Protein AF-A0A6H9S1Q8-F1 (afdb_monomer_lite)

Organism: NCBI:txid191390

Sequence (153 aa):
HRLYNQQLEKQGFEVKKYEREIEKDLDALRAKLSLHAQLSLAAAFEHVTAVTSRIALRSGGLLSTSASPQTRLWRWHCAEEVAHQHVTTDLLQALGVPYWQRIFYFLAASALMTFDVLRHLHGFARLDVARGRVSTRQLGRATGRLLLRDGAN

Secondary structure (DSSP, 8-state):
-HHHHHHHHHTT--HHHHHHHHHHHHHHHHHHS-HHHHHHHHHHHHHHHHHHHHHHHSTTSTT-S---HHHHHHHHHHHHHHHHHHHHHHHHHHTT--HHHHHHHHHHHHHHHHHHHHHHHHHHHHHHHHTTSS-HHHHHHHHHHHHHGGG--

Structure (mmCIF, N/CA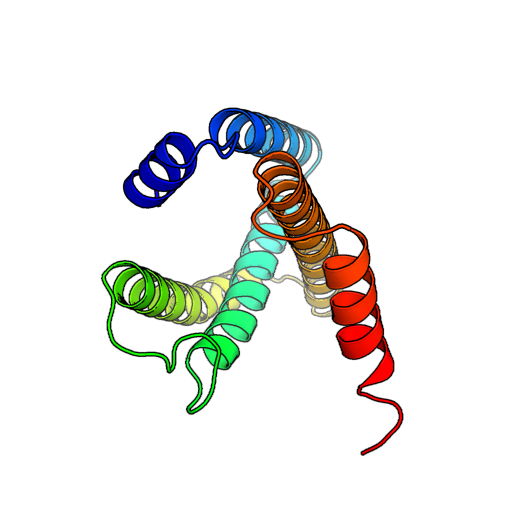/C/O backbone):
data_AF-A0A6H9S1Q8-F1
#
_entry.id   AF-A0A6H9S1Q8-F1
#
loop_
_atom_site.group_PDB
_atom_site.id
_atom_site.type_symbol
_atom_site.label_atom_id
_atom_site.label_alt_id
_atom_site.label_comp_id
_atom_site.label_asym_id
_atom_site.label_entity_id
_atom_site.label_seq_id
_atom_site.pdbx_PDB_ins_code
_atom_site.Cartn_x
_atom_site.Cartn_y
_atom_site.Cartn_z
_atom_site.occupancy
_atom_site.B_iso_or_equiv
_atom_site.auth_seq_id
_atom_site.auth_comp_id
_atom_site.auth_asym_id
_atom_site.auth_atom_id
_atom_site.pdbx_PDB_model_num
ATOM 1 N N . HIS A 1 1 ? -6.986 10.611 1.318 1.00 73.81 1 HIS A N 1
ATOM 2 C CA . HIS A 1 1 ? -6.276 9.926 2.428 1.00 73.81 1 HIS A CA 1
ATOM 3 C C . HIS A 1 1 ? -6.116 10.753 3.712 1.00 73.81 1 HIS A C 1
ATOM 5 O O . HIS A 1 1 ? -6.559 10.279 4.747 1.00 73.81 1 HIS A O 1
ATOM 11 N N . ARG A 1 2 ? -5.583 11.991 3.710 1.00 84.25 2 ARG A N 1
ATOM 12 C CA . ARG A 1 2 ? -5.302 12.745 4.966 1.00 84.25 2 ARG A CA 1
ATOM 13 C C . ARG A 1 2 ? -6.483 12.882 5.942 1.00 84.25 2 ARG A C 1
ATOM 15 O O . ARG A 1 2 ? -6.320 12.629 7.128 1.00 84.25 2 ARG A O 1
ATOM 22 N N . LEU A 1 3 ? -7.677 13.239 5.456 1.00 85.12 3 LEU A N 1
ATOM 23 C CA . LEU A 1 3 ? -8.876 13.344 6.306 1.00 85.12 3 LEU A CA 1
ATOM 24 C C . LEU A 1 3 ? -9.277 11.995 6.929 1.00 85.12 3 LEU A C 1
ATOM 26 O O . LEU A 1 3 ? -9.728 11.948 8.069 1.00 85.12 3 LEU A O 1
ATOM 30 N N . TYR A 1 4 ? -9.085 10.897 6.194 1.00 85.75 4 TYR A N 1
ATOM 31 C CA . TYR A 1 4 ? -9.333 9.543 6.689 1.00 85.75 4 TYR A CA 1
ATOM 32 C C . TYR A 1 4 ? -8.342 9.170 7.799 1.00 85.75 4 TYR A C 1
ATOM 34 O O . TYR A 1 4 ? -8.756 8.726 8.867 1.00 85.75 4 TYR A O 1
ATOM 42 N N . ASN A 1 5 ? -7.057 9.464 7.593 1.00 89.56 5 ASN A N 1
ATOM 43 C CA . ASN A 1 5 ? -6.001 9.263 8.586 1.00 89.56 5 ASN A CA 1
ATOM 44 C C . ASN A 1 5 ? -6.268 10.073 9.863 1.00 89.56 5 ASN A C 1
ATOM 46 O O . ASN A 1 5 ? -6.259 9.526 10.960 1.00 89.56 5 ASN A O 1
ATOM 50 N N . GLN A 1 6 ? -6.628 11.352 9.741 1.00 89.31 6 GLN A N 1
ATOM 51 C CA . GLN A 1 6 ? -7.008 12.179 10.894 1.00 89.31 6 GLN A CA 1
ATOM 52 C C . GLN A 1 6 ? -8.207 11.608 11.663 1.00 89.31 6 GLN A C 1
ATOM 54 O O . GLN A 1 6 ? -8.267 11.709 12.889 1.00 89.31 6 GLN A O 1
ATOM 59 N N . GLN A 1 7 ? -9.170 11.007 10.961 1.00 89.06 7 GLN A N 1
ATOM 60 C CA . GLN A 1 7 ? -10.321 10.373 11.596 1.00 89.06 7 GLN A CA 1
ATOM 61 C C . GLN A 1 7 ? -9.934 9.091 12.347 1.00 89.06 7 GLN A C 1
ATOM 63 O O . GLN A 1 7 ? -10.452 8.861 13.439 1.00 89.06 7 GLN A O 1
ATOM 68 N N . LEU A 1 8 ? -9.021 8.280 11.806 1.00 89.56 8 LEU A N 1
ATOM 69 C CA . LEU A 1 8 ? -8.475 7.108 12.500 1.00 89.56 8 LEU A CA 1
ATOM 70 C C . LEU A 1 8 ? -7.670 7.503 13.746 1.00 89.56 8 LEU A C 1
ATOM 72 O O . LEU A 1 8 ? -7.824 6.883 14.798 1.00 89.56 8 LEU A O 1
ATOM 76 N N . GLU A 1 9 ? -6.892 8.584 13.665 1.00 91.31 9 GLU A N 1
ATOM 77 C CA . GLU A 1 9 ? -6.142 9.125 14.804 1.00 91.31 9 GLU A CA 1
ATOM 78 C C . GLU A 1 9 ? -7.089 9.561 15.936 1.00 91.31 9 GLU A C 1
ATOM 80 O O . GLU A 1 9 ? -6.886 9.215 17.097 1.00 91.31 9 GLU A O 1
ATOM 85 N N . LYS A 1 10 ? -8.199 10.241 15.607 1.00 91.44 10 LYS A N 1
ATOM 86 C CA . LYS A 1 10 ? -9.254 10.593 16.582 1.00 91.44 10 LYS A CA 1
ATOM 87 C C . LYS A 1 10 ? -9.907 9.367 17.216 1.00 91.44 10 LYS A C 1
ATOM 89 O O . LYS A 1 10 ? -10.365 9.421 18.354 1.00 91.44 10 LYS A O 1
ATOM 94 N N . GLN A 1 11 ? -9.945 8.251 16.493 1.00 89.25 11 GLN A N 1
ATOM 95 C CA . GLN A 1 11 ? -10.394 6.968 17.022 1.00 89.25 11 GLN A CA 1
ATOM 96 C C . GLN A 1 11 ? -9.306 6.270 17.847 1.00 89.25 11 GLN A C 1
ATOM 98 O O . GLN A 1 11 ? -9.554 5.173 18.333 1.00 89.25 11 GLN A O 1
ATOM 103 N N . GLY A 1 12 ? -8.150 6.894 18.081 1.00 88.31 12 GLY A N 1
ATOM 104 C CA . GLY A 1 12 ? -7.041 6.406 18.902 1.00 88.31 12 GLY A CA 1
ATOM 105 C C . GLY A 1 12 ? -6.184 5.329 18.249 1.00 88.31 12 GLY A C 1
ATOM 106 O O . GLY A 1 12 ? -5.526 4.578 18.963 1.00 88.31 12 GLY A O 1
ATOM 107 N N . PHE A 1 13 ? -6.211 5.232 16.920 1.00 90.12 13 PHE A N 1
ATOM 108 C CA . PHE A 1 13 ? -5.201 4.484 16.180 1.00 90.12 13 PHE A CA 1
ATOM 109 C C . PHE A 1 13 ? -3.935 5.336 16.048 1.00 90.12 13 PHE A C 1
A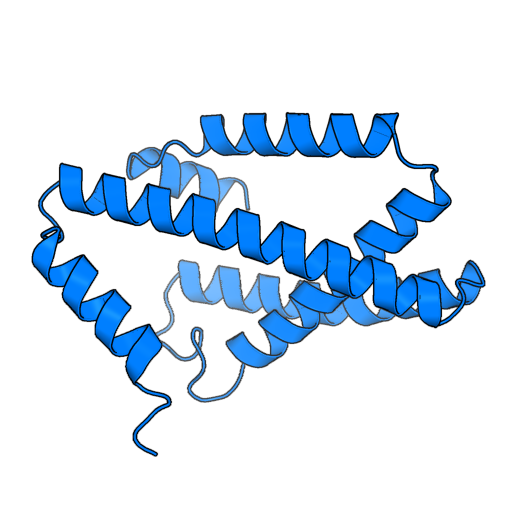TOM 111 O O . PHE A 1 13 ? -4.037 6.536 15.824 1.00 90.12 13 PHE A O 1
ATOM 118 N N . GLU A 1 14 ? -2.752 4.735 16.177 1.00 89.12 14 GLU A N 1
ATOM 119 C CA . GLU A 1 14 ? -1.465 5.447 16.116 1.00 89.12 14 GLU A CA 1
ATOM 120 C C . GLU A 1 14 ? -1.044 5.753 14.661 1.00 89.12 14 GLU A C 1
ATOM 122 O O . GLU A 1 14 ? 0.027 5.339 14.213 1.00 89.12 14 GLU A O 1
ATOM 127 N N . VAL A 1 15 ? -1.871 6.459 13.884 1.00 91.00 15 VAL A N 1
ATOM 128 C CA . VAL A 1 15 ? -1.641 6.691 12.445 1.00 91.00 15 VAL A CA 1
ATOM 129 C C . VAL A 1 15 ? -0.308 7.389 12.206 1.00 91.00 15 VAL A C 1
ATOM 131 O O . VAL A 1 15 ? 0.467 6.944 11.366 1.00 91.00 15 VAL A O 1
ATOM 134 N N . 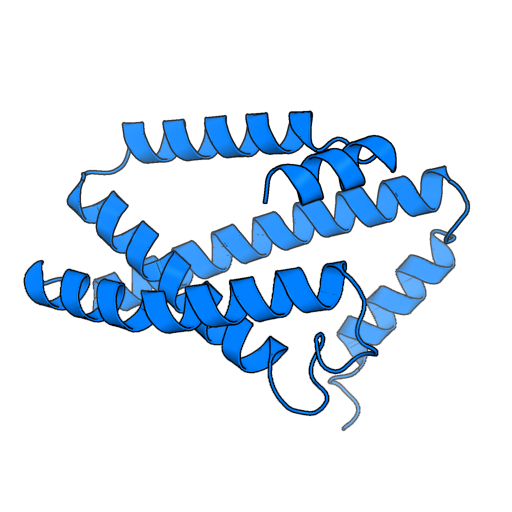LYS A 1 16 ? 0.020 8.416 12.999 1.00 90.75 16 LYS A N 1
ATOM 135 C CA . LYS A 1 16 ? 1.291 9.154 12.854 1.00 90.75 16 LYS A CA 1
ATOM 136 C C . LYS A 1 16 ? 2.531 8.285 13.045 1.00 90.75 16 LYS A C 1
ATOM 138 O O . LYS A 1 16 ? 3.587 8.565 12.482 1.00 90.75 16 LYS A O 1
ATOM 143 N N . LYS A 1 17 ? 2.446 7.263 13.897 1.00 90.62 17 LYS A N 1
ATOM 144 C CA . LYS A 1 17 ? 3.547 6.316 14.085 1.00 90.62 17 LYS A CA 1
ATOM 145 C C . LYS A 1 17 ? 3.742 5.497 12.815 1.00 90.62 17 LYS A C 1
ATOM 147 O O . LYS A 1 17 ? 4.868 5.389 12.346 1.00 90.62 17 LYS A O 1
ATOM 152 N N . TYR A 1 18 ? 2.649 5.000 12.248 1.00 89.44 18 TYR A N 1
ATOM 153 C CA . TYR A 1 18 ? 2.676 4.224 11.018 1.00 89.44 18 TYR A CA 1
ATOM 154 C C . TYR A 1 18 ? 3.098 5.038 9.796 1.00 89.44 18 TYR A C 1
ATOM 156 O O . TYR A 1 18 ? 3.889 4.540 9.006 1.00 89.44 18 TYR A O 1
ATOM 164 N N . GLU A 1 19 ? 2.672 6.298 9.679 1.00 90.31 19 GLU A N 1
ATOM 165 C CA . GLU A 1 19 ? 3.149 7.207 8.627 1.00 90.31 19 GLU A CA 1
ATOM 166 C C . GLU A 1 19 ? 4.678 7.362 8.679 1.00 90.31 19 GLU A C 1
ATOM 168 O O . GLU A 1 19 ? 5.337 7.189 7.659 1.00 90.31 19 GLU A O 1
ATOM 173 N N . ARG A 1 20 ? 5.263 7.563 9.870 1.00 92.38 20 ARG A N 1
ATOM 174 C CA . ARG A 1 20 ? 6.728 7.655 10.034 1.00 92.38 20 ARG A CA 1
ATOM 175 C C . ARG A 1 20 ? 7.465 6.353 9.718 1.00 92.38 20 ARG A C 1
ATOM 177 O O . ARG A 1 20 ? 8.572 6.393 9.189 1.00 92.38 20 ARG A O 1
ATOM 184 N N . GLU A 1 21 ? 6.895 5.207 10.087 1.00 90.50 21 GLU A N 1
ATOM 185 C CA . GLU A 1 21 ? 7.466 3.895 9.749 1.00 90.50 21 GLU A CA 1
ATOM 186 C C . GLU A 1 21 ? 7.486 3.695 8.226 1.00 90.50 21 GLU A C 1
ATOM 188 O O . GLU A 1 21 ? 8.529 3.358 7.672 1.00 90.50 21 GLU A O 1
ATOM 193 N N . ILE A 1 22 ? 6.377 4.007 7.549 1.00 90.00 22 ILE A N 1
ATOM 194 C CA . ILE A 1 22 ? 6.260 3.918 6.088 1.00 90.00 22 ILE A CA 1
ATOM 195 C C . ILE A 1 22 ? 7.229 4.885 5.397 1.00 90.00 22 ILE A C 1
ATOM 197 O O . ILE A 1 22 ? 7.910 4.491 4.455 1.00 90.00 22 ILE A O 1
ATOM 201 N N . GLU A 1 23 ? 7.334 6.134 5.860 1.00 91.88 23 GLU A N 1
ATOM 202 C CA . GLU A 1 23 ? 8.291 7.112 5.319 1.00 91.88 23 GLU A CA 1
ATOM 203 C C . GLU A 1 23 ? 9.731 6.598 5.412 1.00 91.88 23 GLU A C 1
ATOM 205 O O . GLU A 1 23 ? 10.469 6.634 4.427 1.00 91.88 23 GLU A O 1
ATOM 210 N N . LYS A 1 24 ? 10.110 6.030 6.562 1.00 93.69 24 LYS A N 1
ATOM 211 C CA . LYS A 1 24 ? 11.435 5.438 6.759 1.00 93.69 24 LYS A CA 1
ATOM 212 C C . LYS A 1 24 ? 11.691 4.263 5.811 1.00 93.69 24 LYS A C 1
ATOM 214 O O . LYS A 1 24 ? 12.790 4.156 5.261 1.00 93.69 24 LYS A O 1
ATOM 219 N N . ASP A 1 25 ? 10.706 3.390 5.621 1.00 89.38 25 ASP A N 1
ATOM 220 C CA . ASP A 1 25 ? 10.822 2.250 4.708 1.00 89.38 25 ASP A CA 1
ATOM 221 C C . ASP A 1 25 ? 10.957 2.720 3.250 1.00 89.38 25 ASP A C 1
ATOM 223 O O . ASP A 1 25 ? 11.807 2.217 2.509 1.00 89.38 25 ASP A O 1
ATOM 227 N N . LEU A 1 26 ? 10.192 3.742 2.849 1.00 90.00 26 LEU A N 1
ATOM 228 C CA . LEU A 1 26 ? 10.284 4.358 1.524 1.00 90.00 26 LEU A CA 1
ATOM 229 C C . LEU A 1 26 ? 11.644 5.021 1.287 1.00 90.00 26 LEU A C 1
ATOM 231 O O . LEU A 1 26 ? 12.225 4.845 0.216 1.00 90.00 26 LEU A O 1
ATOM 235 N N . ASP A 1 27 ? 12.181 5.743 2.267 1.00 94.06 27 ASP A N 1
ATOM 236 C CA . ASP A 1 27 ? 13.497 6.375 2.150 1.00 94.06 27 ASP A CA 1
ATOM 237 C C . ASP A 1 27 ? 14.616 5.333 2.059 1.00 94.06 27 ASP A C 1
ATOM 239 O O . ASP A 1 27 ? 15.532 5.465 1.243 1.00 94.06 27 ASP A O 1
ATOM 243 N N . ALA A 1 28 ? 14.509 4.236 2.813 1.00 92.75 28 ALA A N 1
ATOM 244 C CA . ALA A 1 28 ? 15.435 3.116 2.703 1.00 92.75 28 ALA A CA 1
ATOM 245 C C . ALA A 1 28 ? 15.374 2.443 1.320 1.00 92.75 28 ALA A C 1
ATOM 247 O O . ALA A 1 28 ? 16.418 2.076 0.774 1.00 92.75 28 ALA A O 1
ATOM 248 N N . LEU A 1 29 ? 14.179 2.290 0.737 1.00 91.06 29 LEU A N 1
ATOM 249 C CA . LEU A 1 29 ? 14.010 1.775 -0.625 1.00 91.06 29 LEU A CA 1
ATOM 250 C C . LEU A 1 29 ? 14.616 2.731 -1.658 1.00 91.06 29 LEU A C 1
ATOM 252 O O . LEU A 1 29 ? 15.383 2.290 -2.512 1.00 91.06 29 LEU A O 1
ATOM 256 N N . ARG A 1 30 ? 14.344 4.037 -1.553 1.00 91.81 30 ARG A N 1
ATOM 257 C CA . ARG A 1 30 ? 14.889 5.067 -2.456 1.00 91.81 30 ARG A CA 1
ATOM 258 C C . ARG A 1 30 ? 16.412 5.129 -2.426 1.00 91.81 30 ARG A C 1
ATOM 260 O O . ARG A 1 30 ? 17.028 5.280 -3.474 1.00 91.81 30 ARG A O 1
ATOM 267 N N . ALA A 1 31 ? 17.016 4.982 -1.249 1.00 94.44 31 ALA A N 1
ATOM 268 C CA . ALA A 1 31 ? 18.468 4.998 -1.096 1.00 94.44 31 ALA A CA 1
ATOM 269 C C . ALA A 1 31 ? 19.155 3.750 -1.682 1.00 94.44 31 ALA A C 1
ATOM 271 O O . ALA A 1 31 ? 20.323 3.814 -2.059 1.00 94.44 31 ALA A O 1
ATOM 272 N N . LYS A 1 32 ? 18.455 2.607 -1.742 1.00 94.50 32 LYS A N 1
ATOM 273 C CA . LYS A 1 32 ? 19.022 1.316 -2.177 1.00 94.50 32 LYS A CA 1
ATOM 274 C C . LYS A 1 32 ? 18.704 0.954 -3.625 1.00 94.50 32 LYS A C 1
ATOM 276 O O . LYS A 1 32 ? 19.459 0.209 -4.244 1.00 94.50 32 LYS A O 1
ATOM 281 N N . LEU A 1 33 ? 17.569 1.411 -4.147 1.00 94.50 33 LEU A N 1
ATOM 282 C CA . LEU A 1 33 ? 17.077 1.036 -5.468 1.00 94.50 33 LEU A CA 1
ATOM 283 C C . LEU A 1 33 ? 17.458 2.081 -6.515 1.00 94.50 33 LEU A C 1
ATOM 285 O O . LEU A 1 33 ? 17.295 3.281 -6.304 1.00 94.50 33 LEU A O 1
ATOM 289 N N . SER A 1 34 ? 17.886 1.620 -7.690 1.00 95.31 34 SER A N 1
ATOM 290 C CA . SER A 1 34 ? 18.021 2.490 -8.862 1.00 95.31 34 SER A CA 1
ATOM 291 C C . SER A 1 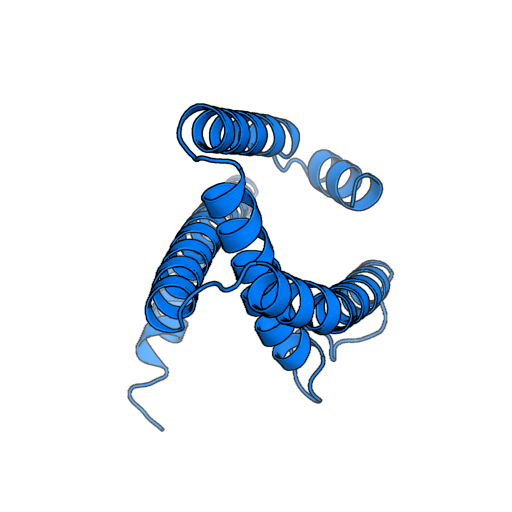34 ? 16.662 3.073 -9.264 1.00 95.31 34 SER A C 1
ATOM 293 O O . SER A 1 34 ? 15.620 2.487 -8.968 1.00 95.31 34 SER A O 1
ATOM 295 N N . LEU A 1 35 ? 16.650 4.188 -10.000 1.00 92.50 35 LEU A N 1
ATOM 296 C CA . LEU A 1 35 ? 15.404 4.786 -10.496 1.00 92.50 35 LEU A CA 1
ATOM 297 C C . LEU A 1 35 ? 14.551 3.774 -11.281 1.00 92.50 35 LEU A C 1
ATOM 299 O O . LEU A 1 35 ? 13.345 3.697 -11.081 1.00 92.50 35 LEU A O 1
ATOM 303 N N . HIS A 1 36 ? 15.182 2.942 -12.113 1.00 93.00 36 HIS A N 1
ATOM 304 C CA . HIS A 1 36 ? 14.491 1.890 -12.862 1.00 93.00 36 HIS A CA 1
ATOM 305 C C . HIS A 1 36 ? 13.802 0.880 -11.928 1.00 93.00 36 HIS A C 1
ATOM 307 O O . HIS A 1 36 ? 12.647 0.512 -12.147 1.00 93.00 36 HIS A O 1
ATOM 313 N N . ALA A 1 37 ? 14.485 0.457 -10.860 1.00 94.25 37 ALA A N 1
ATOM 314 C CA . ALA A 1 37 ? 13.922 -0.451 -9.866 1.00 94.25 37 ALA A CA 1
ATOM 315 C C . ALA A 1 37 ? 12.797 0.209 -9.051 1.00 94.25 37 ALA A C 1
ATOM 317 O O . ALA A 1 37 ? 11.791 -0.441 -8.776 1.00 94.25 37 ALA A O 1
ATOM 318 N N . GLN A 1 38 ? 12.928 1.495 -8.711 1.00 94.75 38 GLN A N 1
ATOM 319 C CA . GLN A 1 38 ? 11.880 2.261 -8.029 1.00 94.75 38 GLN A CA 1
ATOM 320 C C . GLN A 1 38 ? 10.616 2.368 -8.889 1.00 94.75 38 GLN A C 1
ATOM 322 O O . GLN A 1 38 ? 9.527 2.079 -8.403 1.00 94.75 38 GLN A O 1
ATOM 327 N N . LEU A 1 39 ? 10.760 2.716 -10.171 1.00 94.19 39 LEU A N 1
ATOM 328 C CA . LEU A 1 39 ? 9.639 2.796 -11.112 1.00 94.19 39 LEU A CA 1
ATOM 329 C C . LEU A 1 39 ? 8.992 1.427 -11.339 1.00 94.19 39 LEU A C 1
ATOM 331 O O . LEU A 1 39 ? 7.769 1.329 -11.372 1.00 94.19 39 LEU A O 1
ATOM 335 N N . SER A 1 40 ? 9.794 0.363 -11.433 1.00 95.25 40 SER A N 1
ATOM 336 C CA . SER A 1 40 ? 9.276 -1.001 -11.589 1.00 95.25 40 SER A CA 1
ATOM 337 C C . SER A 1 40 ? 8.502 -1.469 -10.356 1.00 95.25 40 SER A C 1
ATOM 339 O O . SER A 1 40 ? 7.442 -2.078 -10.487 1.00 95.25 40 SER A O 1
ATOM 341 N N . LEU A 1 41 ? 8.999 -1.153 -9.157 1.00 95.31 41 LEU A N 1
ATOM 342 C CA . LEU A 1 41 ? 8.320 -1.464 -7.904 1.00 95.31 41 LEU A CA 1
ATOM 343 C C . LEU A 1 41 ? 7.039 -0.634 -7.728 1.00 95.31 41 LEU A C 1
ATOM 345 O O . LEU A 1 41 ? 6.017 -1.186 -7.333 1.00 95.31 41 LEU A O 1
ATOM 349 N N . ALA A 1 42 ? 7.060 0.660 -8.064 1.00 94.69 42 ALA A N 1
ATOM 350 C CA . ALA A 1 42 ? 5.871 1.514 -8.045 1.00 94.69 42 ALA A CA 1
ATOM 351 C C . ALA A 1 42 ? 4.800 0.998 -9.018 1.00 94.69 42 ALA A C 1
ATOM 353 O O . ALA A 1 42 ? 3.650 0.814 -8.632 1.00 94.69 42 ALA A O 1
ATOM 354 N N . ALA A 1 43 ? 5.198 0.657 -10.248 1.00 95.19 43 ALA A N 1
ATOM 355 C CA . ALA A 1 43 ? 4.305 0.059 -11.233 1.00 95.19 43 ALA A CA 1
ATOM 356 C C . ALA A 1 43 ? 3.698 -1.268 -10.752 1.00 95.19 43 ALA A C 1
ATOM 358 O O . ALA A 1 43 ? 2.523 -1.544 -10.995 1.00 95.19 43 ALA A O 1
ATOM 359 N N . ALA A 1 44 ? 4.488 -2.079 -10.044 1.00 95.31 44 ALA A N 1
ATOM 360 C CA . ALA A 1 44 ? 4.012 -3.309 -9.434 1.00 95.31 44 ALA A CA 1
ATOM 361 C C . ALA A 1 44 ? 2.994 -3.054 -8.311 1.00 95.31 44 ALA A C 1
ATOM 363 O O . ALA A 1 44 ? 1.976 -3.741 -8.284 1.00 95.31 44 ALA A O 1
ATOM 364 N N . PHE A 1 45 ? 3.215 -2.070 -7.429 1.00 95.50 45 PHE A N 1
ATOM 365 C CA . PHE A 1 45 ? 2.241 -1.704 -6.393 1.00 95.50 45 PHE A CA 1
ATOM 366 C C . PHE A 1 45 ? 0.890 -1.316 -6.995 1.00 95.50 45 PHE A C 1
ATOM 368 O O . PHE A 1 45 ? -0.112 -1.921 -6.623 1.00 95.50 45 PHE A O 1
ATOM 375 N N . GLU A 1 46 ? 0.884 -0.420 -7.981 1.00 95.19 46 GLU A N 1
ATOM 376 C CA . GLU A 1 46 ? -0.327 0.007 -8.702 1.00 95.19 46 GLU A CA 1
ATOM 377 C C . GLU A 1 46 ? -1.045 -1.179 -9.373 1.00 95.19 46 GLU A C 1
ATOM 379 O O . GLU A 1 46 ? -2.271 -1.251 -9.435 1.00 95.19 46 GLU A O 1
ATOM 384 N N . HIS A 1 47 ? -0.297 -2.178 -9.857 1.00 94.31 47 HIS A N 1
ATOM 385 C CA . HIS A 1 47 ? -0.906 -3.387 -10.410 1.00 94.31 47 HIS A CA 1
ATOM 386 C C . HIS A 1 47 ? -1.598 -4.233 -9.329 1.00 94.31 47 HIS A C 1
ATOM 388 O O . HIS A 1 47 ? -2.720 -4.707 -9.531 1.00 94.31 47 HIS A O 1
ATOM 394 N N . VAL A 1 48 ? -0.955 -4.434 -8.173 1.00 95.19 48 VAL A N 1
ATOM 395 C CA . VAL A 1 48 ? -1.542 -5.208 -7.067 1.00 95.19 48 VAL A CA 1
ATOM 396 C C . VAL A 1 48 ? -2.759 -4.478 -6.483 1.00 95.19 48 VAL A C 1
ATOM 398 O O . VAL A 1 48 ? -3.789 -5.112 -6.216 1.00 95.19 48 VAL A O 1
ATOM 401 N N . THR A 1 49 ? -2.689 -3.154 -6.312 1.00 95.44 49 THR A N 1
ATOM 402 C CA . THR A 1 49 ? -3.809 -2.342 -5.813 1.00 95.44 49 THR A CA 1
ATOM 403 C C . THR A 1 49 ? -4.959 -2.305 -6.811 1.00 95.44 49 THR A C 1
ATOM 405 O O . THR A 1 49 ? -6.109 -2.428 -6.387 1.00 95.44 49 THR A O 1
ATOM 408 N N . ALA A 1 50 ? -4.699 -2.271 -8.121 1.00 95.31 50 ALA A N 1
ATOM 409 C CA . ALA A 1 50 ? -5.736 -2.382 -9.146 1.00 95.31 50 ALA A CA 1
ATOM 410 C C . ALA A 1 50 ? -6.465 -3.736 -9.100 1.00 95.31 50 ALA A C 1
ATOM 412 O O . ALA A 1 50 ? -7.699 -3.779 -9.117 1.00 95.31 50 ALA A O 1
ATOM 413 N N . VAL A 1 51 ? -5.735 -4.855 -8.992 1.00 93.44 51 VAL A N 1
ATOM 414 C CA . VAL A 1 51 ? -6.340 -6.195 -8.844 1.00 93.44 51 VAL A CA 1
ATOM 415 C C . VAL A 1 51 ? -7.202 -6.262 -7.580 1.00 93.44 51 VAL A C 1
ATOM 417 O O . VAL A 1 51 ? -8.360 -6.685 -7.635 1.00 93.44 51 VAL A O 1
ATOM 420 N N . THR A 1 52 ? -6.669 -5.782 -6.456 1.00 93.56 52 THR A N 1
ATOM 421 C CA . THR A 1 52 ? -7.377 -5.741 -5.167 1.00 93.56 52 THR A CA 1
ATOM 422 C C . THR A 1 52 ? -8.630 -4.866 -5.246 1.00 93.56 52 THR A C 1
ATOM 424 O O . THR A 1 52 ? -9.702 -5.261 -4.787 1.00 93.56 52 THR A O 1
ATOM 427 N N . SER A 1 53 ? -8.531 -3.713 -5.905 1.00 94.69 53 SER A N 1
ATOM 428 C CA . SER A 1 53 ? -9.627 -2.763 -6.102 1.00 94.69 53 SER A CA 1
ATOM 429 C C . SER A 1 53 ? -10.745 -3.342 -6.960 1.00 94.69 53 SER A C 1
ATOM 431 O O . SER A 1 53 ? -11.917 -3.232 -6.598 1.00 94.69 53 SER A O 1
ATOM 433 N N . ARG A 1 54 ? -10.407 -4.049 -8.048 1.00 93.31 54 ARG A N 1
ATOM 434 C CA . ARG A 1 54 ? -11.398 -4.774 -8.860 1.00 93.31 54 ARG A CA 1
ATOM 435 C C . ARG A 1 54 ? -12.157 -5.795 -8.018 1.00 93.31 54 ARG A C 1
ATOM 437 O O . ARG A 1 54 ? -13.368 -5.894 -8.168 1.00 93.31 54 ARG A O 1
ATOM 444 N N . ILE A 1 55 ? -11.483 -6.530 -7.129 1.00 92.19 55 ILE A N 1
ATOM 445 C CA . ILE A 1 55 ? -12.136 -7.488 -6.221 1.00 92.19 55 ILE A CA 1
ATOM 446 C C . ILE A 1 55 ? -13.036 -6.759 -5.215 1.00 92.19 55 ILE A C 1
ATOM 448 O O . ILE A 1 55 ? -14.183 -7.161 -5.022 1.00 92.19 55 ILE A O 1
ATOM 452 N N . ALA A 1 56 ? -12.553 -5.672 -4.610 1.00 91.62 56 ALA A N 1
ATOM 453 C CA . ALA A 1 56 ? -13.299 -4.898 -3.620 1.00 91.62 56 ALA A CA 1
ATOM 454 C C . ALA A 1 56 ? -14.592 -4.279 -4.188 1.00 91.62 56 ALA A C 1
ATOM 456 O O . ALA A 1 56 ? -15.592 -4.193 -3.470 1.00 91.62 56 ALA A O 1
ATOM 457 N N . LEU A 1 57 ? -14.569 -3.885 -5.467 1.00 92.00 57 LEU A N 1
ATOM 458 C CA . LEU A 1 57 ? -15.684 -3.275 -6.197 1.00 92.00 57 LEU A CA 1
ATOM 459 C C . LEU A 1 57 ? -16.699 -4.278 -6.778 1.00 92.00 57 LEU A C 1
ATOM 461 O O . LEU A 1 57 ? -17.762 -3.849 -7.227 1.00 92.00 57 LEU A O 1
ATOM 465 N N . ARG A 1 58 ? -16.413 -5.590 -6.788 1.00 90.62 58 ARG A N 1
ATOM 466 C CA . ARG A 1 58 ? -17.361 -6.609 -7.286 1.00 90.62 58 ARG A CA 1
ATOM 467 C C . ARG A 1 58 ? -18.666 -6.600 -6.489 1.00 90.62 58 ARG A C 1
ATOM 469 O O . ARG A 1 58 ? -18.673 -6.315 -5.291 1.00 90.62 58 ARG A O 1
ATOM 476 N N . SER A 1 59 ? -19.759 -7.004 -7.138 1.00 80.25 59 SER A N 1
ATOM 477 C CA . SER A 1 59 ? -21.036 -7.280 -6.473 1.00 80.25 59 SER A CA 1
ATOM 478 C C . SER A 1 59 ? -20.849 -8.322 -5.366 1.00 80.25 59 SER A C 1
ATOM 480 O O . SER A 1 59 ? -20.299 -9.394 -5.607 1.00 80.25 59 SER A O 1
ATOM 482 N N . GLY A 1 60 ? -21.274 -7.992 -4.146 1.00 80.50 60 GLY A N 1
ATOM 483 C CA . GLY A 1 60 ? -21.043 -8.818 -2.954 1.00 80.50 60 GLY A CA 1
ATOM 484 C C . GLY A 1 60 ? -19.641 -8.679 -2.341 1.00 80.50 60 GLY A C 1
ATOM 485 O O . GLY A 1 60 ? -19.349 -9.335 -1.346 1.00 80.50 60 GLY A O 1
ATOM 486 N N . GLY A 1 61 ? -18.777 -7.826 -2.901 1.00 79.31 61 GLY A N 1
ATOM 487 C CA . GLY A 1 61 ? -17.449 -7.517 -2.372 1.00 79.31 61 GLY A CA 1
ATOM 488 C C . GLY A 1 61 ? -17.473 -6.627 -1.123 1.00 79.31 61 GLY A C 1
ATOM 489 O O . GLY A 1 61 ? -18.517 -6.128 -0.700 1.00 79.31 61 GLY A O 1
ATOM 490 N N . LEU A 1 62 ? -16.289 -6.377 -0.553 1.00 76.88 62 LEU A N 1
ATOM 491 C CA . LEU A 1 62 ? -16.094 -5.605 0.688 1.00 76.88 62 LEU A CA 1
ATOM 492 C C . LEU A 1 62 ? -16.745 -4.214 0.661 1.00 76.88 62 LEU A C 1
ATOM 494 O O . LEU A 1 62 ? -17.209 -3.723 1.690 1.00 76.88 62 LEU A O 1
ATOM 498 N N . LEU A 1 63 ? -16.810 -3.588 -0.517 1.00 85.44 63 LEU A N 1
ATOM 499 C CA . LEU A 1 63 ? -17.403 -2.265 -0.700 1.00 85.44 63 LEU A CA 1
ATOM 500 C C . LEU A 1 63 ? -18.849 -2.314 -1.211 1.00 85.44 63 LEU A C 1
ATOM 502 O O . LEU A 1 63 ? -19.377 -1.277 -1.603 1.00 85.44 63 LEU A O 1
ATOM 506 N N . SER A 1 64 ? -19.521 -3.470 -1.188 1.00 80.38 64 SER A N 1
ATOM 507 C CA . SER A 1 64 ? -20.948 -3.600 -1.549 1.00 80.38 64 SER A CA 1
ATOM 508 C C . SER A 1 64 ? -21.915 -3.201 -0.422 1.00 80.38 64 SER A C 1
ATOM 510 O O . SER A 1 64 ? -23.126 -3.233 -0.611 1.00 80.38 64 SER A O 1
ATOM 512 N N . THR A 1 65 ? -21.405 -2.817 0.750 1.00 76.56 65 THR A N 1
ATOM 513 C CA . THR A 1 65 ? -22.211 -2.433 1.921 1.00 76.56 65 THR A CA 1
ATOM 514 C C . THR A 1 65 ? -22.916 -1.075 1.748 1.00 76.56 65 THR A C 1
ATOM 516 O O . THR A 1 65 ? -22.618 -0.305 0.826 1.00 76.56 65 THR A O 1
ATOM 519 N N . SER A 1 66 ? -23.878 -0.773 2.632 1.00 77.38 66 SER A N 1
ATOM 520 C CA . SER A 1 66 ? -24.657 0.475 2.619 1.00 77.38 66 SER A CA 1
ATOM 521 C C . SER A 1 66 ? -23.775 1.723 2.509 1.00 77.38 66 SER A C 1
ATOM 523 O O . SER A 1 66 ? -22.708 1.809 3.116 1.00 77.38 66 SER A O 1
ATOM 525 N N . ALA A 1 67 ? -24.233 2.715 1.741 1.00 81.06 67 ALA A N 1
ATOM 526 C CA . ALA A 1 67 ? -23.444 3.898 1.413 1.00 81.06 67 ALA A CA 1
ATOM 527 C C . ALA A 1 67 ? -23.144 4.780 2.645 1.00 81.06 67 ALA A C 1
ATOM 529 O O . ALA A 1 67 ? -23.936 5.630 3.039 1.00 81.06 67 ALA A O 1
ATOM 530 N N . SER A 1 68 ? -21.948 4.631 3.208 1.00 87.12 68 SER A N 1
ATOM 531 C CA . SER A 1 68 ? -21.342 5.534 4.196 1.00 87.12 68 SER A CA 1
ATOM 532 C C . SER A 1 68 ? -20.318 6.484 3.548 1.00 87.12 68 SER A C 1
ATOM 534 O O . SER A 1 68 ? -19.814 6.188 2.460 1.00 87.12 68 SER A O 1
ATOM 536 N N . PRO A 1 69 ? -19.938 7.603 4.196 1.00 86.81 69 PRO A N 1
ATOM 537 C CA . PRO A 1 69 ? -18.830 8.441 3.728 1.00 86.81 69 PRO A CA 1
ATOM 538 C C . PRO A 1 69 ? -17.534 7.654 3.471 1.00 86.81 69 PRO A C 1
ATOM 540 O O . PRO A 1 69 ? -16.846 7.907 2.487 1.00 86.81 69 PRO A O 1
ATOM 543 N N . GLN A 1 70 ? -17.236 6.657 4.309 1.00 84.69 70 GLN A N 1
ATOM 544 C CA . GLN A 1 70 ? -16.055 5.802 4.189 1.00 84.69 70 GLN A CA 1
ATOM 545 C C . GLN A 1 70 ? -16.147 4.888 2.966 1.00 84.69 70 GLN A C 1
ATOM 547 O O . GLN A 1 70 ? -15.206 4.828 2.183 1.00 84.69 70 GLN A O 1
ATOM 552 N N . THR A 1 71 ? -17.284 4.218 2.756 1.00 88.62 71 THR A N 1
ATOM 553 C CA . THR A 1 71 ? -17.467 3.366 1.565 1.00 88.62 71 THR A CA 1
ATOM 554 C C . THR A 1 71 ? -17.421 4.181 0.273 1.00 88.62 71 THR A C 1
ATOM 556 O O . THR A 1 71 ? -16.851 3.714 -0.704 1.00 88.62 71 THR A O 1
ATOM 559 N N . ARG A 1 72 ? -17.941 5.420 0.259 1.00 89.38 72 ARG A N 1
ATOM 560 C CA . ARG A 1 72 ? -17.819 6.318 -0.903 1.00 89.38 72 ARG A CA 1
ATOM 561 C C . ARG A 1 72 ? -16.368 6.689 -1.193 1.00 89.38 72 ARG A C 1
ATOM 563 O O . ARG A 1 72 ? -15.952 6.584 -2.342 1.00 89.38 72 ARG A O 1
ATOM 570 N N . LEU A 1 73 ? -15.608 7.073 -0.165 1.00 90.06 73 LEU A N 1
ATOM 571 C CA . LEU A 1 73 ? -14.182 7.378 -0.299 1.00 90.06 73 LEU A CA 1
ATOM 572 C C . LEU A 1 73 ? -13.409 6.182 -0.865 1.00 90.06 73 LEU A C 1
ATOM 574 O O . LEU A 1 73 ? -12.663 6.336 -1.825 1.00 90.06 73 LEU A O 1
ATOM 578 N N . TRP A 1 74 ? -13.610 4.994 -0.292 1.00 91.06 74 TRP A N 1
ATOM 579 C CA . TRP A 1 74 ? -12.897 3.794 -0.722 1.00 91.06 74 TRP A CA 1
ATOM 580 C C . TRP A 1 74 ? -13.312 3.324 -2.117 1.00 91.06 74 TRP A C 1
ATOM 582 O O . TRP A 1 74 ? -12.455 2.883 -2.868 1.00 91.06 74 TRP A O 1
ATOM 592 N N . ARG A 1 75 ? -14.583 3.474 -2.517 1.00 92.62 75 ARG A N 1
ATOM 593 C CA . ARG A 1 75 ? -15.005 3.193 -3.902 1.00 92.62 75 ARG A CA 1
ATOM 594 C C . ARG A 1 75 ? -14.345 4.135 -4.905 1.00 92.62 75 ARG A C 1
ATOM 596 O O . ARG A 1 75 ? -13.891 3.667 -5.942 1.00 92.62 75 ARG A O 1
ATOM 603 N N . TRP A 1 76 ? -14.297 5.433 -4.594 1.00 92.62 76 TRP A N 1
ATOM 604 C CA . TRP A 1 76 ? -13.611 6.419 -5.430 1.00 92.62 76 TRP A CA 1
ATOM 605 C C . TRP A 1 76 ? -12.127 6.074 -5.573 1.00 92.62 76 TRP A C 1
ATOM 607 O O . TRP A 1 76 ? -11.635 5.969 -6.690 1.00 92.62 76 TRP A O 1
ATOM 617 N N . HIS A 1 77 ? -11.456 5.797 -4.457 1.00 92.62 77 HIS A N 1
ATOM 618 C CA . HIS A 1 77 ? -10.042 5.444 -4.466 1.00 92.62 77 HIS A CA 1
ATOM 619 C C . HIS A 1 77 ? -9.776 4.139 -5.231 1.00 92.62 77 HIS A C 1
ATOM 621 O O . HIS A 1 77 ? -8.922 4.095 -6.100 1.00 92.62 77 HIS A O 1
ATOM 627 N N . CYS A 1 78 ? -10.570 3.087 -5.015 1.00 94.56 78 CYS A N 1
ATOM 628 C CA . CYS A 1 78 ? -10.439 1.854 -5.792 1.00 94.56 78 CYS A CA 1
ATOM 629 C C . CYS A 1 78 ? -10.617 2.077 -7.304 1.00 94.56 78 CYS A C 1
ATOM 631 O O . CYS A 1 78 ? -9.978 1.396 -8.101 1.00 94.56 78 CYS A O 1
ATOM 633 N N . ALA A 1 79 ? -11.485 3.004 -7.718 1.00 93.69 79 ALA A N 1
ATOM 634 C CA . ALA A 1 79 ? -11.632 3.349 -9.130 1.00 93.69 79 ALA A CA 1
ATOM 635 C C . ALA A 1 79 ? -10.398 4.092 -9.683 1.00 93.69 79 ALA A C 1
ATOM 637 O O . ALA A 1 79 ? -10.007 3.836 -10.820 1.00 93.69 79 ALA A O 1
ATOM 638 N N . GLU A 1 80 ? -9.773 4.959 -8.880 1.00 93.81 80 GLU A N 1
ATOM 639 C CA . GLU A 1 80 ? -8.512 5.649 -9.197 1.00 93.81 80 GLU A CA 1
ATOM 640 C C . GLU A 1 80 ? -7.365 4.647 -9.422 1.00 93.81 80 GLU A C 1
ATOM 642 O O . GLU A 1 80 ? -6.742 4.658 -10.482 1.00 93.81 80 GLU A O 1
ATOM 647 N N . GLU A 1 81 ? -7.183 3.688 -8.510 1.00 93.81 81 GLU A N 1
ATOM 648 C CA . GLU A 1 81 ? -6.162 2.631 -8.626 1.00 93.81 81 GLU A CA 1
ATOM 649 C C . GLU A 1 81 ? -6.348 1.774 -9.895 1.00 93.81 81 GLU A C 1
ATOM 651 O O . GLU A 1 81 ? -5.392 1.396 -10.574 1.00 93.81 81 GLU A O 1
ATOM 656 N N . VAL A 1 82 ? -7.599 1.483 -10.278 1.00 94.25 82 VAL A N 1
ATOM 657 C CA . VAL A 1 82 ? -7.886 0.763 -11.532 1.00 94.25 82 VAL A CA 1
ATOM 658 C C . VAL A 1 82 ? -7.493 1.587 -12.761 1.00 94.25 82 VAL A C 1
ATOM 660 O O . VAL A 1 82 ? -7.024 1.009 -13.744 1.00 94.25 82 VAL A O 1
ATOM 663 N N . ALA A 1 83 ? -7.653 2.912 -12.721 1.00 91.56 83 ALA A N 1
ATOM 664 C CA . ALA A 1 83 ? -7.228 3.792 -13.806 1.00 91.56 83 ALA A CA 1
ATOM 665 C C . ALA A 1 83 ? -5.693 3.883 -13.905 1.00 91.56 83 ALA A C 1
ATOM 667 O O . ALA A 1 83 ? -5.151 3.867 -15.013 1.00 91.56 83 ALA A O 1
ATOM 668 N N . HIS A 1 84 ? -4.984 3.895 -12.771 1.00 91.19 84 HIS A N 1
ATOM 669 C CA . HIS A 1 84 ? -3.518 3.914 -12.737 1.00 91.19 84 HIS A CA 1
ATOM 670 C C . HIS A 1 84 ? -2.872 2.680 -13.381 1.00 91.19 84 HIS A C 1
ATOM 672 O O . HIS A 1 84 ? -1.800 2.792 -13.978 1.00 91.19 84 HIS A O 1
ATOM 678 N N . GLN A 1 85 ? -3.533 1.517 -13.345 1.00 90.69 85 GLN A N 1
ATOM 679 C CA . GLN A 1 85 ? -3.026 0.274 -13.943 1.00 90.69 85 GLN A CA 1
ATOM 680 C C . GLN A 1 85 ? -2.597 0.432 -15.416 1.00 90.69 85 GLN A C 1
ATOM 682 O O . GLN A 1 85 ? -1.630 -0.195 -15.862 1.00 90.69 85 GLN A O 1
ATOM 687 N N . HIS A 1 86 ? -3.323 1.240 -16.193 1.00 87.88 86 HIS A N 1
ATOM 688 C CA . HIS A 1 86 ? -2.990 1.480 -17.597 1.00 87.88 86 HIS A CA 1
ATOM 689 C C . HIS A 1 86 ? -1.683 2.271 -17.727 1.00 87.88 86 HIS A C 1
ATOM 691 O O . HIS A 1 86 ? -0.782 1.847 -18.449 1.00 87.88 86 HIS A O 1
ATOM 697 N N . VAL A 1 87 ? -1.527 3.330 -16.927 1.00 90.31 87 VAL A N 1
ATOM 698 C CA . VAL A 1 87 ? -0.313 4.163 -16.885 1.00 90.31 87 VAL A CA 1
ATOM 699 C C . VAL A 1 87 ? 0.918 3.329 -16.527 1.00 90.31 87 VAL A C 1
ATOM 701 O O . VAL A 1 87 ? 1.974 3.469 -17.143 1.00 90.31 87 VAL A O 1
ATOM 704 N N . THR A 1 88 ? 0.798 2.424 -15.557 1.00 89.94 88 THR A N 1
ATOM 705 C CA . THR A 1 88 ? 1.934 1.606 -15.111 1.00 89.94 88 THR A CA 1
ATOM 706 C C . THR A 1 88 ? 2.296 0.500 -16.091 1.00 89.94 88 THR A C 1
ATOM 708 O O . THR A 1 88 ? 3.476 0.181 -16.257 1.00 89.94 88 THR A O 1
ATOM 711 N N . THR A 1 89 ? 1.306 -0.047 -16.798 1.00 87.44 89 THR A N 1
ATOM 712 C CA . THR A 1 89 ? 1.537 -1.013 -17.877 1.00 87.44 89 THR A CA 1
ATOM 713 C C . THR A 1 89 ? 2.320 -0.372 -19.023 1.00 87.44 89 THR A C 1
ATOM 715 O O . THR A 1 89 ? 3.311 -0.954 -19.474 1.00 87.44 89 THR A O 1
ATOM 718 N N . ASP A 1 90 ? 1.932 0.833 -19.441 1.00 92.88 90 ASP A N 1
ATOM 719 C CA . ASP A 1 90 ? 2.603 1.575 -20.512 1.00 92.88 90 ASP A CA 1
ATOM 720 C C . ASP A 1 90 ? 4.017 2.003 -20.098 1.00 92.88 90 ASP A C 1
ATOM 722 O O . ASP A 1 90 ? 4.966 1.849 -20.868 1.00 92.88 90 ASP A O 1
ATOM 726 N N . LEU A 1 91 ? 4.199 2.437 -18.845 1.00 91.38 91 LEU A N 1
ATOM 727 C CA . LEU A 1 91 ? 5.513 2.768 -18.286 1.00 91.38 91 LEU A CA 1
ATOM 728 C C . LEU A 1 91 ? 6.483 1.577 -18.342 1.00 91.38 91 LEU A C 1
ATOM 730 O O . LEU A 1 91 ? 7.617 1.722 -18.797 1.00 91.38 91 LEU A O 1
ATOM 734 N N . LEU A 1 92 ? 6.051 0.387 -17.907 1.00 92.31 92 LEU A N 1
ATOM 735 C CA . LEU A 1 92 ? 6.894 -0.816 -17.933 1.00 92.31 92 LEU A CA 1
ATOM 736 C C . LEU A 1 92 ? 7.252 -1.250 -19.362 1.00 92.31 92 LEU A C 1
ATOM 738 O O . LEU A 1 92 ? 8.323 -1.822 -19.582 1.00 92.31 92 LEU A O 1
ATOM 742 N N . GLN A 1 93 ? 6.365 -1.005 -20.331 1.00 91.75 93 GLN A N 1
ATOM 743 C CA . GLN A 1 93 ? 6.649 -1.239 -21.747 1.00 91.75 93 GLN A CA 1
ATOM 744 C C . GLN A 1 93 ? 7.665 -0.229 -22.286 1.00 91.75 93 GLN A C 1
ATOM 746 O O . GLN A 1 93 ? 8.658 -0.645 -22.878 1.00 91.75 93 GLN A O 1
ATOM 751 N N . ALA A 1 94 ? 7.470 1.064 -22.019 1.00 92.88 94 ALA A N 1
ATOM 752 C CA . ALA A 1 94 ? 8.364 2.133 -22.461 1.00 92.88 94 ALA A CA 1
ATOM 753 C C . ALA A 1 94 ? 9.786 1.997 -21.889 1.00 92.88 94 ALA A C 1
ATOM 755 O O . ALA A 1 94 ? 10.763 2.275 -22.578 1.00 92.88 94 ALA A O 1
ATOM 756 N N . LEU A 1 95 ? 9.914 1.516 -20.649 1.00 92.56 95 LEU A N 1
ATOM 757 C CA . LEU A 1 95 ? 11.204 1.236 -20.008 1.00 92.56 95 LEU A CA 1
ATOM 758 C C . LEU A 1 95 ? 11.861 -0.071 -20.482 1.00 92.56 95 LEU A C 1
ATOM 760 O O . LEU A 1 95 ? 12.978 -0.374 -20.062 1.00 92.56 95 LEU A O 1
ATOM 764 N N . GLY A 1 96 ? 11.183 -0.867 -21.315 1.00 94.44 96 GLY A N 1
ATOM 765 C CA . GLY A 1 96 ? 11.700 -2.147 -21.794 1.00 94.44 96 GLY A CA 1
ATOM 766 C C . GLY A 1 96 ? 11.879 -3.190 -20.687 1.00 94.44 96 GLY A C 1
ATOM 767 O O . GLY A 1 96 ? 12.731 -4.067 -20.810 1.00 94.44 96 GLY A O 1
ATOM 768 N N . VAL A 1 97 ? 11.097 -3.113 -19.600 1.00 94.50 97 VAL A N 1
ATOM 769 C CA . VAL A 1 97 ? 11.239 -4.030 -18.458 1.00 94.50 97 VAL A CA 1
ATOM 770 C C . VAL A 1 97 ? 10.887 -5.453 -18.907 1.00 94.50 97 VAL A C 1
ATOM 772 O O . VAL A 1 97 ? 9.743 -5.675 -19.328 1.00 94.50 97 VAL A O 1
ATOM 775 N N . PRO A 1 98 ? 11.803 -6.435 -18.819 1.00 94.88 98 PRO A N 1
ATOM 776 C CA . PRO A 1 98 ? 11.531 -7.804 -19.238 1.00 94.88 98 PRO A CA 1
ATOM 777 C C . PRO A 1 98 ? 10.503 -8.474 -18.318 1.00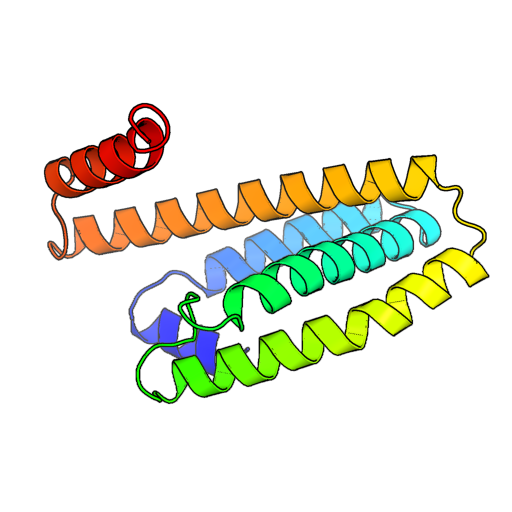 94.88 98 PRO A C 1
ATOM 779 O O . PRO A 1 98 ? 10.409 -8.177 -17.127 1.00 94.88 98 PRO A O 1
ATOM 782 N N . TYR A 1 99 ? 9.738 -9.422 -18.861 1.00 93.19 99 TYR A N 1
ATOM 783 C CA . TYR A 1 99 ? 8.600 -10.032 -18.161 1.00 93.19 99 TYR A CA 1
ATOM 784 C C . TYR A 1 99 ? 8.965 -10.669 -16.809 1.00 93.19 99 TYR A C 1
ATOM 786 O O . TYR A 1 99 ? 8.233 -10.507 -15.835 1.00 93.19 99 TYR A O 1
ATOM 794 N N . TRP A 1 100 ? 10.129 -11.318 -16.708 1.00 96.06 100 TRP A N 1
ATOM 795 C CA . TRP A 1 100 ? 10.583 -11.917 -15.450 1.00 96.06 100 TRP A CA 1
ATOM 796 C C . TRP A 1 100 ? 10.818 -10.870 -14.348 1.00 96.06 100 TRP A C 1
ATOM 798 O O . TRP A 1 100 ? 10.504 -11.135 -13.190 1.00 96.06 100 TRP A O 1
ATOM 808 N N . GLN A 1 101 ? 11.303 -9.667 -14.694 1.00 95.62 101 GLN A N 1
ATOM 809 C CA . GLN A 1 101 ? 11.442 -8.569 -13.731 1.00 95.62 101 GLN A CA 1
ATOM 810 C C . GLN A 1 101 ? 10.074 -8.060 -13.294 1.00 95.62 101 GLN A C 1
ATOM 812 O O . GLN A 1 101 ? 9.873 -7.799 -12.113 1.00 95.62 101 GLN A O 1
ATOM 817 N N . ARG A 1 102 ? 9.109 -7.978 -14.218 1.00 94.44 102 ARG A N 1
ATOM 818 C CA . ARG A 1 102 ? 7.726 -7.605 -13.879 1.00 94.44 102 ARG A CA 1
ATOM 819 C C . ARG A 1 102 ? 7.125 -8.584 -12.870 1.00 94.44 102 ARG A C 1
ATOM 821 O O . ARG A 1 102 ? 6.547 -8.140 -11.884 1.00 94.44 102 ARG A O 1
ATOM 828 N N . ILE A 1 103 ? 7.320 -9.892 -13.068 1.00 95.56 103 ILE A N 1
ATOM 829 C CA . ILE A 1 103 ? 6.904 -10.922 -12.101 1.00 95.56 103 ILE A CA 1
ATOM 830 C C . ILE A 1 103 ? 7.628 -10.731 -10.767 1.00 95.56 103 ILE A C 1
ATOM 832 O O . ILE A 1 103 ? 6.983 -10.717 -9.722 1.00 95.56 103 ILE A O 1
ATOM 836 N N . PHE A 1 104 ? 8.951 -10.566 -10.788 1.00 97.31 104 PHE A N 1
ATOM 837 C CA . PHE A 1 104 ? 9.742 -10.376 -9.574 1.00 97.31 104 PHE A CA 1
ATOM 838 C C . PHE A 1 104 ? 9.239 -9.187 -8.742 1.00 97.31 104 PHE A C 1
ATOM 840 O O . PHE A 1 104 ? 8.953 -9.347 -7.555 1.00 97.31 104 PHE A O 1
ATOM 847 N N . TYR A 1 105 ? 9.063 -8.015 -9.361 1.00 96.19 105 TYR A N 1
ATOM 848 C CA . TYR A 1 105 ? 8.566 -6.826 -8.667 1.00 96.19 105 TYR A CA 1
ATOM 849 C C . TYR A 1 105 ? 7.104 -6.964 -8.243 1.00 96.19 105 TYR A C 1
ATOM 851 O O . TYR A 1 105 ? 6.754 -6.484 -7.169 1.00 96.19 105 TYR A O 1
ATOM 859 N N . PHE A 1 106 ? 6.265 -7.662 -9.014 1.00 95.56 106 PHE A N 1
ATOM 860 C CA . PHE A 1 106 ? 4.897 -7.986 -8.605 1.00 95.56 106 PHE A CA 1
ATOM 861 C C . PHE A 1 106 ? 4.865 -8.844 -7.333 1.00 95.56 106 PHE A C 1
ATOM 863 O O . PHE A 1 106 ? 4.125 -8.532 -6.398 1.00 95.56 106 PHE A O 1
ATOM 870 N N . LEU A 1 107 ? 5.696 -9.889 -7.257 1.00 97.50 107 LEU A N 1
ATOM 871 C CA . LEU A 1 107 ? 5.814 -10.729 -6.063 1.00 97.50 107 LEU A CA 1
ATOM 872 C C . LEU A 1 107 ? 6.369 -9.937 -4.874 1.00 97.50 107 LEU A C 1
ATOM 874 O O . LEU A 1 107 ? 5.841 -10.050 -3.769 1.00 97.50 107 LEU A O 1
ATOM 878 N N . ALA A 1 108 ? 7.383 -9.096 -5.100 1.00 96.19 108 ALA A N 1
ATOM 879 C CA . ALA A 1 108 ? 7.948 -8.236 -4.065 1.00 96.19 108 ALA A CA 1
ATOM 880 C C . ALA A 1 108 ? 6.912 -7.237 -3.519 1.00 96.19 108 ALA A C 1
ATOM 882 O O . ALA A 1 108 ? 6.719 -7.163 -2.307 1.00 96.19 108 ALA A O 1
ATOM 883 N N . ALA A 1 109 ? 6.198 -6.520 -4.394 1.00 95.69 109 ALA A N 1
ATOM 884 C CA . ALA A 1 109 ? 5.137 -5.589 -4.010 1.00 95.69 109 ALA A CA 1
ATOM 885 C C . ALA A 1 109 ? 4.001 -6.304 -3.262 1.00 95.69 109 ALA A C 1
ATOM 887 O O . ALA A 1 109 ? 3.543 -5.825 -2.226 1.00 95.69 109 ALA A O 1
ATOM 888 N N . SER A 1 110 ? 3.599 -7.489 -3.731 1.00 96.31 110 SER A N 1
ATOM 889 C CA . SER A 1 110 ? 2.581 -8.314 -3.068 1.00 96.31 110 SER A CA 1
ATOM 890 C C . SER A 1 110 ? 3.014 -8.735 -1.663 1.00 96.31 110 SER A C 1
ATOM 892 O O . SER A 1 110 ? 2.222 -8.645 -0.724 1.00 96.31 110 SER A O 1
ATOM 894 N N . ALA A 1 111 ? 4.269 -9.161 -1.490 1.00 95.94 111 ALA A N 1
ATOM 895 C CA . ALA A 1 111 ? 4.813 -9.546 -0.191 1.00 95.94 111 ALA A CA 1
ATOM 896 C C . ALA A 1 111 ? 4.896 -8.351 0.771 1.00 95.94 111 ALA A C 1
ATOM 898 O O . ALA A 1 111 ? 4.455 -8.459 1.915 1.00 95.94 111 ALA A O 1
ATOM 899 N N . LEU A 1 112 ? 5.395 -7.204 0.296 1.00 93.44 112 LEU A N 1
ATOM 900 C CA . LEU A 1 112 ? 5.463 -5.965 1.075 1.00 93.44 112 LEU A CA 1
ATOM 901 C C . LEU A 1 112 ? 4.068 -5.501 1.507 1.00 93.44 112 LEU A C 1
ATOM 903 O O . LEU A 1 112 ? 3.852 -5.237 2.688 1.00 93.44 112 LEU A O 1
ATOM 907 N N . MET A 1 113 ? 3.102 -5.471 0.584 1.00 93.25 113 MET A N 1
ATOM 908 C CA . MET A 1 113 ? 1.733 -5.065 0.905 1.00 93.25 113 MET A CA 1
ATOM 909 C C . MET A 1 113 ? 1.048 -6.056 1.851 1.00 93.25 113 MET A C 1
ATOM 911 O O . MET A 1 113 ? 0.355 -5.643 2.775 1.00 93.25 113 MET A O 1
ATOM 915 N N . THR A 1 114 ? 1.278 -7.361 1.684 1.00 94.38 114 THR A N 1
ATOM 916 C CA . THR A 1 114 ? 0.750 -8.383 2.603 1.00 94.38 114 THR A CA 1
ATOM 917 C C . THR A 1 114 ? 1.313 -8.200 4.009 1.00 94.38 114 THR A C 1
ATOM 919 O O . THR A 1 114 ? 0.556 -8.200 4.980 1.00 94.38 114 THR A O 1
ATOM 922 N N . PHE A 1 115 ? 2.629 -8.010 4.131 1.00 93.38 115 PHE A N 1
ATOM 923 C CA . PHE A 1 115 ? 3.274 -7.741 5.414 1.00 93.38 115 PHE A CA 1
ATOM 924 C C . PHE A 1 115 ? 2.688 -6.492 6.082 1.00 93.38 115 PHE A C 1
ATOM 926 O O . PHE A 1 115 ? 2.335 -6.529 7.262 1.00 93.38 115 PHE A O 1
ATOM 933 N N . ASP A 1 116 ? 2.520 -5.414 5.316 1.00 90.94 116 ASP A N 1
ATOM 934 C CA . ASP A 1 116 ? 1.976 -4.158 5.816 1.00 90.94 116 ASP A CA 1
ATOM 935 C C . ASP A 1 116 ? 0.515 -4.285 6.279 1.00 90.94 116 ASP A C 1
ATOM 937 O O . ASP A 1 116 ? 0.167 -3.850 7.380 1.00 90.94 116 ASP A O 1
ATOM 941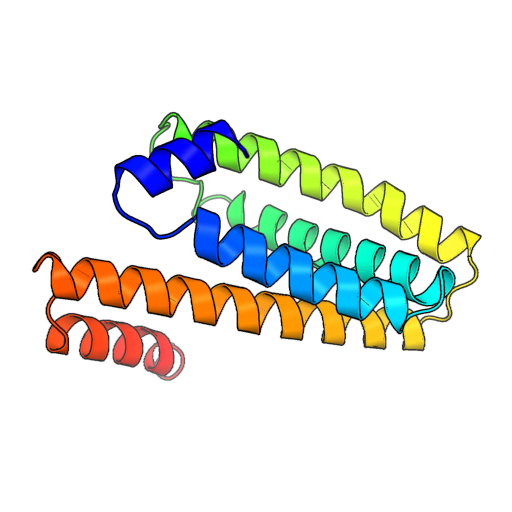 N N . VAL A 1 117 ? -0.332 -4.964 5.499 1.00 91.19 117 VAL A N 1
ATOM 942 C CA . VAL A 1 117 ? -1.724 -5.245 5.877 1.00 91.19 117 VAL A CA 1
ATOM 943 C C . VAL A 1 117 ? -1.780 -6.062 7.165 1.00 91.19 117 VAL A C 1
ATOM 945 O O . VAL A 1 117 ? -2.540 -5.720 8.071 1.00 91.19 117 VAL A O 1
ATOM 948 N N . LEU A 1 118 ? -0.961 -7.108 7.299 1.00 92.38 118 LEU A N 1
ATOM 949 C CA . LEU A 1 118 ? -0.919 -7.929 8.513 1.00 92.38 118 LEU A CA 1
ATOM 950 C C . LEU A 1 118 ? -0.469 -7.122 9.737 1.00 92.38 118 LEU A C 1
ATOM 952 O O . LEU A 1 118 ? -1.066 -7.244 10.810 1.00 92.38 118 LEU A O 1
ATOM 956 N N . ARG A 1 119 ? 0.542 -6.264 9.576 1.00 90.62 119 ARG A N 1
ATOM 957 C CA . ARG A 1 119 ? 1.044 -5.364 10.622 1.00 90.62 119 ARG A CA 1
ATOM 958 C C . ARG A 1 119 ? -0.045 -4.400 11.104 1.00 90.62 119 ARG A C 1
ATOM 960 O O . ARG A 1 119 ? -0.249 -4.266 12.314 1.00 90.62 119 ARG A O 1
ATOM 967 N N . HIS A 1 120 ? -0.794 -3.789 10.185 1.00 89.94 120 HIS A N 1
ATOM 968 C CA . HIS A 1 120 ? -1.910 -2.901 10.523 1.00 89.94 120 HIS A CA 1
ATOM 969 C C . HIS A 1 120 ? -3.096 -3.652 11.139 1.00 89.94 120 HIS A C 1
ATOM 971 O O . HIS A 1 120 ? -3.629 -3.207 12.155 1.00 89.94 120 HIS A O 1
ATOM 977 N N . LEU A 1 121 ? -3.484 -4.810 10.592 1.00 90.31 121 LEU A N 1
ATOM 978 C CA . LEU A 1 121 ? -4.544 -5.657 11.156 1.00 90.31 121 LEU A CA 1
ATOM 979 C C . LEU A 1 121 ? -4.221 -6.080 12.590 1.00 90.31 121 LEU A C 1
ATOM 981 O O . LEU A 1 121 ? -5.087 -6.028 13.463 1.00 90.31 121 LEU A O 1
ATOM 985 N N . HIS A 1 122 ? -2.967 -6.445 12.857 1.00 90.50 122 HIS A N 1
ATOM 986 C CA . HIS A 1 122 ? -2.503 -6.744 14.205 1.00 90.50 122 HIS A CA 1
ATOM 987 C C . HIS A 1 122 ? -2.614 -5.523 15.134 1.00 90.50 122 HIS A C 1
ATOM 989 O O . HIS A 1 122 ? -3.083 -5.652 16.267 1.00 90.50 122 HIS A O 1
ATOM 995 N N . GLY A 1 123 ? -2.240 -4.332 14.653 1.00 90.94 123 GLY A N 1
ATOM 996 C CA . GLY A 1 123 ? -2.419 -3.070 15.376 1.00 90.94 123 GLY A CA 1
ATOM 997 C C . GLY A 1 123 ? -3.883 -2.783 15.728 1.00 90.94 123 GLY A C 1
ATOM 998 O O . GLY A 1 123 ? -4.194 -2.515 16.891 1.00 90.94 123 GLY A O 1
ATOM 999 N N . PHE A 1 124 ? -4.794 -2.913 14.757 1.00 90.75 124 PHE A N 1
ATOM 1000 C CA . PHE A 1 124 ? -6.236 -2.744 14.972 1.00 90.75 124 PHE A CA 1
ATOM 1001 C C . PHE A 1 124 ? -6.775 -3.740 15.999 1.00 90.75 124 PHE A C 1
ATOM 1003 O O . PHE A 1 124 ? -7.454 -3.346 16.945 1.00 90.75 124 PHE A O 1
ATOM 1010 N N . ALA A 1 125 ? -6.407 -5.016 15.870 1.00 91.25 125 ALA A N 1
ATOM 1011 C CA . ALA A 1 125 ? -6.837 -6.053 16.797 1.00 91.25 125 ALA A CA 1
ATOM 1012 C C . ALA A 1 125 ? -6.364 -5.779 18.234 1.00 91.25 125 ALA A C 1
ATOM 1014 O O . ALA A 1 125 ? -7.131 -5.942 19.184 1.00 91.25 125 ALA A O 1
ATOM 1015 N N . ARG A 1 126 ? -5.119 -5.316 18.412 1.00 91.56 126 ARG A N 1
ATOM 1016 C CA . ARG A 1 126 ? -4.591 -4.929 19.730 1.00 91.56 126 ARG A CA 1
ATOM 1017 C C . ARG A 1 126 ? -5.355 -3.759 20.339 1.00 91.56 126 ARG A C 1
ATOM 1019 O O . ARG A 1 126 ? -5.657 -3.804 21.531 1.00 91.56 126 ARG A O 1
ATOM 1026 N N . LEU A 1 127 ? -5.679 -2.742 19.541 1.00 91.19 127 LEU A N 1
ATOM 1027 C CA . LEU A 1 127 ? -6.458 -1.592 19.998 1.00 91.19 127 LEU A CA 1
ATOM 1028 C C . LEU A 1 127 ? -7.874 -2.003 20.424 1.00 91.19 127 LEU A C 1
ATOM 1030 O O . LEU A 1 127 ? -8.350 -1.577 21.477 1.00 91.19 127 LEU A O 1
ATOM 1034 N N . ASP A 1 128 ? -8.535 -2.853 19.638 1.00 92.00 128 ASP A N 1
ATOM 1035 C CA . ASP A 1 128 ? -9.889 -3.325 19.939 1.00 92.00 128 ASP A CA 1
ATOM 1036 C C . ASP A 1 128 ? -9.937 -4.196 21.200 1.00 92.00 128 ASP A C 1
ATOM 1038 O O . ASP A 1 128 ? -10.867 -4.058 22.000 1.00 92.00 128 ASP A O 1
ATOM 1042 N N . VAL A 1 129 ? -8.916 -5.030 21.427 1.00 93.31 129 VAL A N 1
ATOM 1043 C CA . VAL A 1 129 ? -8.761 -5.796 22.674 1.00 93.31 129 VAL A CA 1
ATOM 1044 C C . VAL A 1 129 ? -8.512 -4.871 23.864 1.00 93.31 129 VAL A C 1
ATOM 1046 O O . VAL A 1 129 ? -9.184 -5.006 24.885 1.00 93.31 129 VAL A O 1
ATOM 1049 N N . ALA A 1 130 ? -7.603 -3.900 23.736 1.00 91.88 130 ALA A N 1
ATOM 1050 C CA . ALA A 1 130 ? -7.298 -2.949 24.807 1.00 91.88 130 ALA A CA 1
ATOM 1051 C C . ALA A 1 130 ? -8.517 -2.103 25.217 1.00 91.88 130 ALA A C 1
ATOM 1053 O O . ALA A 1 130 ? -8.625 -1.678 26.363 1.00 91.88 130 ALA A O 1
ATOM 1054 N N . ARG A 1 131 ? -9.457 -1.885 24.291 1.00 92.31 131 ARG A N 1
ATOM 1055 C CA . ARG A 1 131 ? -10.720 -1.168 24.531 1.00 92.31 131 ARG A CA 1
ATOM 1056 C C . ARG A 1 131 ? -11.892 -2.066 24.914 1.00 92.31 131 ARG A C 1
ATOM 1058 O O . ARG A 1 131 ? -13.008 -1.570 25.037 1.00 92.31 131 ARG A O 1
ATOM 1065 N N . GLY A 1 132 ? -11.670 -3.373 25.049 1.00 91.56 132 GLY A N 1
ATOM 1066 C CA . GLY A 1 132 ? -12.713 -4.336 25.397 1.00 91.56 132 GLY A CA 1
ATOM 1067 C C . GLY A 1 132 ? -13.797 -4.516 24.329 1.00 91.56 132 GLY A C 1
ATOM 1068 O O . GLY A 1 132 ? -14.845 -5.080 24.630 1.00 91.56 132 GLY A O 1
ATOM 1069 N N . ARG A 1 133 ? -13.574 -4.065 23.084 1.00 90.75 133 ARG A N 1
ATOM 1070 C CA . ARG A 1 133 ? -14.530 -4.264 21.977 1.00 90.75 133 ARG A CA 1
ATOM 1071 C C . ARG A 1 133 ? -14.597 -5.727 21.550 1.00 90.75 133 ARG A C 1
ATOM 1073 O O . ARG A 1 133 ? -15.650 -6.205 21.143 1.00 90.75 133 ARG A O 1
ATOM 1080 N N . VAL A 1 134 ? -13.462 -6.422 21.631 1.00 91.31 134 VAL A N 1
ATOM 1081 C CA . VAL A 1 134 ? -13.319 -7.839 21.283 1.00 91.31 134 VAL A CA 1
ATOM 1082 C C . VAL A 1 134 ? -12.403 -8.512 22.304 1.00 91.31 134 VAL A C 1
ATOM 1084 O O . VAL A 1 134 ? -11.399 -7.943 22.717 1.00 91.31 134 VAL A O 1
ATOM 1087 N N . SER A 1 135 ? -12.716 -9.742 22.712 1.00 91.19 135 SER A N 1
ATOM 1088 C CA . SER A 1 135 ? -11.817 -10.552 23.547 1.00 91.19 135 SER A CA 1
ATOM 1089 C C . SER A 1 135 ? -10.771 -11.297 22.711 1.00 91.19 135 SER A C 1
ATOM 1091 O O . SER A 1 135 ? -11.028 -11.704 21.576 1.00 91.19 135 SER A O 1
ATOM 1093 N N . THR A 1 136 ? -9.610 -11.594 23.298 1.00 87.62 136 THR A N 1
ATOM 1094 C CA . THR A 1 136 ? -8.558 -12.410 22.656 1.00 87.62 136 THR A CA 1
ATOM 1095 C C . THR A 1 136 ? -9.070 -13.782 22.201 1.00 87.62 136 THR A C 1
ATOM 1097 O O . THR A 1 136 ? -8.681 -14.275 21.144 1.00 87.62 136 THR A O 1
ATOM 1100 N N . ARG A 1 137 ? -10.010 -14.376 22.950 1.00 87.31 137 ARG A N 1
ATOM 1101 C CA . ARG A 1 137 ? -10.680 -15.636 22.586 1.00 87.31 137 ARG A CA 1
ATOM 1102 C C . ARG A 1 137 ? -11.568 -15.494 21.348 1.00 87.31 137 ARG A C 1
ATOM 1104 O O . ARG A 1 137 ? -11.565 -16.384 20.501 1.00 87.31 137 ARG A O 1
ATOM 1111 N N . GLN A 1 138 ? -12.335 -14.407 21.235 1.00 86.88 138 GLN A N 1
ATOM 1112 C CA . GLN A 1 138 ? -13.155 -14.140 20.046 1.00 86.88 138 GLN A CA 1
ATOM 1113 C C . GLN A 1 138 ? -12.278 -13.926 18.813 1.00 86.88 138 GLN A C 1
ATOM 1115 O O . GLN A 1 138 ? -12.572 -14.504 17.768 1.00 86.88 138 GLN A O 1
ATOM 1120 N N . LEU A 1 139 ? -11.179 -13.182 18.961 1.00 87.00 139 LEU A N 1
ATOM 1121 C CA . LEU A 1 139 ? -10.210 -12.971 17.889 1.00 87.00 139 LEU A CA 1
ATOM 1122 C C . LEU A 1 139 ? -9.595 -14.300 17.427 1.00 87.00 139 LEU A C 1
ATOM 1124 O O . LEU A 1 139 ? -9.660 -14.618 16.246 1.00 87.00 139 LEU A O 1
ATOM 1128 N N . GLY A 1 140 ? -9.103 -15.129 18.356 1.00 84.62 140 GLY A N 1
ATOM 1129 C CA . GLY A 1 140 ? -8.536 -16.441 18.027 1.00 84.62 140 GLY A CA 1
ATOM 1130 C C . GLY A 1 140 ? -9.528 -17.366 17.312 1.00 84.62 140 GLY A C 1
ATOM 1131 O O . GLY A 1 140 ? -9.177 -18.015 16.329 1.00 84.62 140 GLY A O 1
ATOM 1132 N N . ARG A 1 141 ? -10.800 -17.375 17.737 1.00 85.94 141 ARG A N 1
ATOM 1133 C CA . ARG A 1 141 ? -11.870 -18.133 17.060 1.00 85.94 141 ARG A CA 1
ATOM 1134 C C . ARG A 1 141 ? -12.192 -17.598 15.664 1.00 85.94 141 ARG A C 1
ATOM 1136 O O . ARG A 1 141 ? -12.557 -18.388 14.797 1.00 85.94 141 ARG A O 1
ATOM 1143 N N . ALA A 1 142 ? -12.133 -16.283 15.457 1.00 83.88 142 ALA A N 1
ATOM 1144 C CA . ALA A 1 142 ? -12.381 -15.667 14.156 1.00 83.88 142 ALA A CA 1
ATOM 1145 C C . ALA A 1 142 ? -11.238 -15.966 13.178 1.00 83.88 142 ALA A C 1
ATOM 1147 O O . ALA A 1 142 ? -11.502 -16.425 12.071 1.00 83.88 142 ALA A O 1
ATOM 1148 N N . THR A 1 143 ? -9.985 -15.810 13.615 1.00 82.94 143 THR A N 1
ATOM 1149 C CA . THR A 1 143 ? -8.797 -16.151 12.821 1.00 82.94 143 THR A CA 1
ATOM 1150 C C . THR A 1 143 ? -8.764 -17.637 12.477 1.00 82.94 143 THR A C 1
ATOM 1152 O O . THR A 1 143 ? -8.571 -17.987 11.318 1.00 82.94 143 THR A O 1
ATOM 1155 N N . GLY A 1 144 ? -9.030 -18.514 13.453 1.00 81.50 144 GLY A N 1
ATOM 1156 C CA . GLY A 1 144 ? -9.107 -19.957 13.216 1.00 81.50 144 GLY A CA 1
ATOM 1157 C C . GLY A 1 144 ? -10.190 -20.317 12.201 1.00 81.50 144 GLY A C 1
ATOM 1158 O O . GLY A 1 144 ? -9.937 -21.094 11.290 1.00 81.50 144 GLY A O 1
ATOM 1159 N N . ARG A 1 145 ? -11.372 -19.691 12.285 1.00 83.06 145 ARG A N 1
ATOM 1160 C CA . ARG A 1 145 ? -12.411 -19.863 11.261 1.00 83.06 145 ARG A CA 1
ATOM 1161 C C . ARG A 1 145 ? -11.964 -19.365 9.895 1.00 83.06 145 ARG A C 1
ATOM 1163 O O . ARG A 1 145 ? -12.213 -20.062 8.932 1.00 83.06 145 ARG A O 1
ATOM 1170 N N . LEU A 1 146 ? -11.322 -18.204 9.796 1.00 79.62 146 LEU A N 1
ATOM 1171 C CA . LEU A 1 146 ? -10.862 -17.666 8.514 1.00 79.62 146 LEU A CA 1
ATOM 1172 C C . LEU A 1 146 ? -9.850 -18.604 7.833 1.00 79.62 146 LEU A C 1
ATOM 1174 O O . LEU A 1 146 ? -9.981 -18.866 6.647 1.00 79.62 146 LEU A O 1
ATOM 1178 N N . LEU A 1 147 ? -8.887 -19.133 8.592 1.00 79.50 147 LEU A N 1
ATOM 1179 C CA . LEU A 1 147 ? -7.825 -20.003 8.072 1.00 79.50 147 LEU A CA 1
ATOM 1180 C C . LEU A 1 147 ? -8.298 -21.432 7.770 1.00 79.50 147 LEU A C 1
ATOM 1182 O O . LEU A 1 147 ? -7.734 -22.088 6.903 1.00 79.50 147 LEU A O 1
ATOM 1186 N N . LEU A 1 148 ? -9.309 -21.926 8.490 1.00 79.69 148 LEU A N 1
ATOM 1187 C CA . LEU A 1 148 ? -9.820 -23.296 8.347 1.00 79.69 148 LEU A CA 1
ATOM 1188 C C . LEU A 1 148 ? -11.075 -23.390 7.464 1.00 79.69 148 LEU A C 1
ATOM 1190 O O . LEU A 1 148 ? -11.544 -24.493 7.192 1.00 79.69 148 LEU A O 1
ATOM 1194 N N . ARG A 1 149 ? -11.639 -22.259 7.017 1.00 61.75 149 ARG A N 1
ATOM 1195 C CA . ARG A 1 149 ? -12.857 -22.221 6.187 1.00 61.75 149 ARG A CA 1
ATOM 1196 C C . ARG A 1 149 ? -12.650 -22.769 4.771 1.00 61.75 149 ARG A C 1
ATOM 1198 O O . ARG A 1 149 ? -13.636 -23.158 4.157 1.00 61.75 149 ARG A O 1
ATOM 1205 N N . ASP A 1 150 ? -11.407 -22.907 4.319 1.00 54.38 150 ASP A N 1
ATOM 1206 C CA . ASP A 1 150 ? -11.079 -23.476 3.003 1.00 54.38 150 ASP A CA 1
ATOM 1207 C C . ASP A 1 150 ? -10.852 -25.004 3.027 1.00 54.38 150 ASP A C 1
ATOM 1209 O O . ASP A 1 150 ? -10.473 -25.588 2.019 1.00 54.38 150 ASP A O 1
ATOM 1213 N N . GLY A 1 151 ? -11.101 -25.680 4.158 1.00 44.16 151 GLY A N 1
ATOM 1214 C CA . GLY A 1 151 ? -11.026 -27.146 4.260 1.00 44.16 151 GLY A CA 1
ATOM 1215 C C . GLY A 1 151 ? -12.356 -27.893 4.085 1.00 44.16 151 GLY A C 1
ATOM 1216 O O . GLY A 1 151 ? -12.372 -29.111 4.237 1.00 44.16 151 GLY A O 1
ATOM 1217 N N . ALA A 1 152 ? -13.474 -27.194 3.848 1.00 44.97 152 ALA A N 1
ATOM 1218 C CA . ALA A 1 152 ? -14.817 -27.788 3.930 1.00 44.97 152 ALA A CA 1
ATOM 1219 C C . ALA A 1 152 ? -15.828 -27.298 2.871 1.00 44.97 152 ALA A C 1
ATOM 1221 O O . ALA A 1 152 ? -17.029 -27.356 3.130 1.00 44.97 152 ALA A O 1
ATOM 1222 N N . ASN A 1 153 ? -15.370 -26.836 1.703 1.00 38.22 153 ASN A N 1
ATOM 1223 C CA . ASN A 1 153 ? -16.222 -26.569 0.537 1.00 38.22 153 ASN A CA 1
ATOM 1224 C C . ASN A 1 153 ? -15.642 -27.226 -0.712 1.00 38.22 153 ASN A C 1
ATOM 1226 O O . ASN A 1 153 ? -14.430 -27.030 -0.947 1.00 38.22 153 ASN A O 1
#

Foldseek 3Di:
DVVVLVVVVVVVQPSVVVVVVVVVVVVVCVVPDDPLLVLLLVLLLLVVLLVVLVQQPDCVHVLNDDDDPVSVVSNVVSVVSVVCNVVSVVVCVVSVPDPVSSVVSNVVSVVVVVVVVVVVVVSVVVVCCVVVVDPPVRVVVVVCCVVCVVVPD

InterPro domains:
  IPR016516 Uncharacterised conserved protein UCP07580 [PF10118] (1-128)
  IPR016516 Uncharacterised conserved protein UCP07580 [PTHR39456] (1-138)

pLDDT: mean 89.22, std 8.91, range [38.22, 97.5]

Radius of gyration: 18.06 Å; chains: 1; bounding box: 44×41×48 Å